Protein AF-A0A8K0VS05-F1 (afdb_monomer_lite)

Foldseek 3Di:
DDPPQKDKDKDFAPDDPPDPDTDIWMKIAGPCCVVVVNPDRIDTPVVCCVPPNDDCPDDDPPCPVVVVLVVQCVDDDPRNVVSVLVVQLVVLLVVLQVVLCVVVVDDPVVLVVDDPVSNVVSVVSSVVSSVVSNVVSVVVD

Radius of gyration: 27.97 Å; chains: 1; bounding box: 37×54×74 Å

pLDDT: mean 86.31, std 10.1, range [50.81, 97.19]

Secondary structure (DSSP, 8-state):
---TTEEEEEEEEPPPTT-SS-EEEEEEEETTGGGGT---SEEEHHHHHHHTS--------TTHHHHHHHHHHHSSSHHHHHHHHHHHHHHHHHHHHHHHHHHHT--HHHHTTS-HHHHHHHHHHHHHHHHHHHHHHHHH-

Sequence (141 aa):
HFPHNVFRITYQCPVPAVSNEPVTKSWIIDATGAQFNIHTTCLEEAEYMSRYVDKVTSVNPAGIAKAMYDELCACPGLAGLHHLQRRSSAHSIQIGIFRWKSTCSLTLSSLLRLPEKEYCAATKKLLDLVEKEVKVFTLIW

Structure (mmCIF, N/CA/C/O backbone):
data_AF-A0A8K0VS05-F1
#
_entry.id   AF-A0A8K0VS05-F1
#
loop_
_atom_site.group_PDB
_atom_site.id
_atom_site.type_symbol
_atom_site.label_atom_id
_atom_site.label_alt_id
_atom_site.label_comp_id
_atom_site.label_asym_id
_atom_site.label_entity_id
_atom_site.label_seq_id
_atom_site.pdbx_PDB_ins_code
_atom_site.Cartn_x
_atom_site.Cartn_y
_atom_site.Cartn_z
_atom_site.occupancy
_atom_site.B_iso_or_equiv
_atom_site.auth_seq_id
_atom_site.auth_comp_id
_atom_site.auth_asym_id
_atom_site.auth_atom_id
_atom_site.pdbx_PDB_model_num
ATOM 1 N N . HIS A 1 1 ? -2.295 13.151 -22.132 1.00 50.81 1 HIS A N 1
ATOM 2 C CA . HIS A 1 1 ? -3.643 13.655 -21.805 1.00 50.81 1 HIS A CA 1
ATOM 3 C C . HIS A 1 1 ? -3.424 15.001 -21.138 1.00 50.81 1 HIS A C 1
ATOM 5 O O . HIS A 1 1 ? -2.735 15.028 -20.128 1.00 50.81 1 HIS A O 1
ATOM 11 N N . PHE A 1 2 ? -3.843 16.103 -21.759 1.00 57.97 2 PHE A N 1
ATOM 12 C CA . PHE A 1 2 ? -3.654 17.429 -21.169 1.00 57.97 2 PHE A CA 1
ATOM 13 C C . PHE A 1 2 ? -4.730 17.664 -20.097 1.00 57.97 2 PHE A C 1
ATOM 15 O O . PHE A 1 2 ? -5.868 17.234 -20.308 1.00 57.97 2 PHE A O 1
ATOM 22 N N . PRO A 1 3 ? -4.403 18.285 -18.949 1.00 63.03 3 PRO A N 1
ATOM 23 C CA . PRO A 1 3 ? -5.412 18.661 -17.965 1.00 63.03 3 PRO A CA 1
ATOM 24 C C . PRO A 1 3 ? -6.401 19.666 -18.579 1.00 63.03 3 PRO A C 1
ATOM 26 O O . PRO A 1 3 ? -6.077 20.351 -19.547 1.00 63.03 3 PRO A O 1
ATOM 29 N N . HIS A 1 4 ? -7.605 19.765 -18.006 1.00 62.81 4 HIS A N 1
ATOM 30 C CA . HIS A 1 4 ? -8.750 20.519 -18.550 1.00 62.81 4 HIS A CA 1
ATOM 31 C C . HIS A 1 4 ? -8.507 22.021 -18.840 1.00 62.81 4 HIS A C 1
ATOM 33 O O . HIS A 1 4 ? -9.373 22.657 -19.429 1.00 62.81 4 HIS A O 1
ATOM 39 N N . ASN A 1 5 ? -7.342 22.572 -18.479 1.00 76.88 5 ASN A N 1
ATOM 40 C CA . ASN A 1 5 ? -6.999 23.994 -18.574 1.00 76.88 5 ASN A CA 1
ATOM 41 C C . ASN A 1 5 ? -5.754 24.283 -19.439 1.00 76.88 5 ASN A C 1
ATOM 43 O O . ASN A 1 5 ? -5.184 25.373 -19.352 1.00 76.88 5 ASN A O 1
ATOM 47 N N . VAL A 1 6 ? -5.320 23.313 -20.249 1.00 80.06 6 VAL A N 1
ATOM 48 C CA . VAL A 1 6 ? -4.200 23.469 -21.186 1.00 80.06 6 VAL A CA 1
ATOM 49 C C . VAL A 1 6 ? -4.732 23.485 -22.614 1.00 80.06 6 VAL A C 1
ATOM 51 O O . VAL A 1 6 ? -5.364 22.531 -23.072 1.00 80.06 6 VAL A O 1
ATOM 54 N N . PHE A 1 7 ? -4.458 24.575 -23.323 1.00 85.25 7 PHE A N 1
ATOM 55 C CA . PHE A 1 7 ? -4.913 24.807 -24.687 1.00 85.25 7 PHE A CA 1
ATOM 56 C C . PHE A 1 7 ? -3.748 24.667 -25.659 1.00 85.25 7 PHE A C 1
ATOM 58 O O . PHE A 1 7 ? -2.676 25.235 -25.449 1.00 85.25 7 PHE A O 1
ATOM 65 N N . ARG A 1 8 ? -3.974 23.935 -26.752 1.00 86.81 8 ARG A N 1
ATOM 66 C CA . ARG A 1 8 ? -3.019 23.797 -27.853 1.00 86.81 8 ARG A CA 1
ATOM 67 C C . ARG A 1 8 ? -3.492 24.623 -29.037 1.00 86.81 8 ARG A C 1
ATOM 69 O O . ARG A 1 8 ? -4.608 24.431 -29.515 1.00 86.81 8 ARG A O 1
ATOM 76 N N . ILE A 1 9 ? -2.630 25.506 -29.521 1.00 85.81 9 ILE A N 1
ATOM 77 C CA . ILE A 1 9 ? -2.850 26.276 -30.743 1.00 85.81 9 ILE A CA 1
ATOM 78 C C . ILE A 1 9 ? -1.872 25.757 -31.785 1.00 85.81 9 ILE A C 1
ATOM 80 O O . ILE A 1 9 ? -0.667 25.766 -31.552 1.00 85.81 9 ILE A O 1
ATOM 84 N N . THR A 1 10 ? -2.376 25.324 -32.936 1.00 84.19 10 THR A N 1
ATOM 85 C CA . THR A 1 10 ? -1.548 24.850 -34.048 1.00 84.19 10 THR A C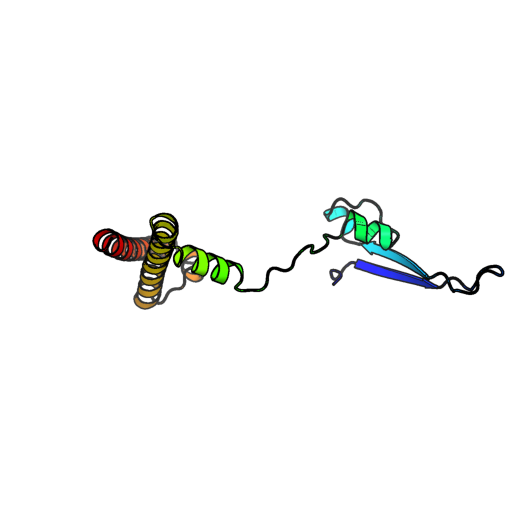A 1
ATOM 86 C C . THR A 1 10 ? -1.769 25.748 -35.255 1.00 84.19 10 THR A C 1
ATOM 88 O O . THR A 1 10 ? -2.906 25.994 -35.653 1.00 84.19 10 THR A O 1
ATOM 91 N N . TYR A 1 11 ? -0.677 26.229 -35.841 1.00 80.81 11 TYR A N 1
ATOM 92 C CA . TYR A 1 11 ? -0.676 27.012 -37.068 1.00 80.81 11 TYR A CA 1
ATOM 93 C C . TYR A 1 11 ? 0.127 26.277 -38.136 1.00 80.81 11 TYR A C 1
ATOM 95 O O . TYR A 1 11 ? 1.289 25.916 -37.928 1.00 80.81 11 TYR A O 1
ATOM 103 N N . GLN A 1 12 ? -0.490 26.073 -39.294 1.00 78.38 12 GLN A N 1
ATOM 104 C CA . GLN A 1 12 ? 0.202 25.601 -40.484 1.00 78.38 12 GLN A CA 1
ATOM 105 C C . GLN A 1 12 ? 0.654 26.816 -41.281 1.00 78.38 12 GLN A C 1
ATOM 107 O O . GLN A 1 12 ? -0.167 27.568 -41.805 1.00 78.38 12 GLN A O 1
ATOM 112 N N . CYS A 1 13 ? 1.966 27.024 -41.348 1.00 70.44 13 CYS A N 1
ATOM 113 C CA . CYS A 1 13 ? 2.511 28.073 -42.187 1.00 70.44 13 CYS A CA 1
ATOM 114 C C . CYS A 1 13 ? 2.417 27.628 -43.654 1.00 70.44 13 CYS A C 1
ATOM 116 O O . CYS A 1 13 ? 2.866 26.518 -43.969 1.00 70.44 13 CYS A O 1
ATOM 118 N N . PRO A 1 14 ? 1.854 28.451 -44.557 1.00 63.88 14 PRO A N 1
ATOM 119 C CA . PRO A 1 14 ? 1.889 28.154 -45.978 1.00 63.88 14 PRO A CA 1
ATOM 120 C C . PRO A 1 14 ? 3.340 28.039 -46.454 1.00 63.88 14 PRO A C 1
ATOM 122 O O . PRO A 1 14 ? 4.242 28.717 -45.962 1.00 63.88 14 PRO A O 1
ATOM 125 N N . VAL A 1 15 ? 3.535 27.123 -47.396 1.00 62.44 15 VAL A N 1
ATOM 126 C CA . VAL A 1 15 ? 4.828 26.671 -47.904 1.00 62.44 15 VAL A CA 1
ATOM 127 C C . VAL A 1 15 ? 5.681 27.874 -48.351 1.00 62.44 15 VAL A C 1
ATOM 129 O O . VAL A 1 15 ? 5.273 28.588 -49.271 1.00 62.44 15 VAL A O 1
ATOM 132 N N . PRO A 1 16 ? 6.843 28.150 -47.727 1.00 59.44 16 PRO A N 1
ATOM 133 C CA . PRO A 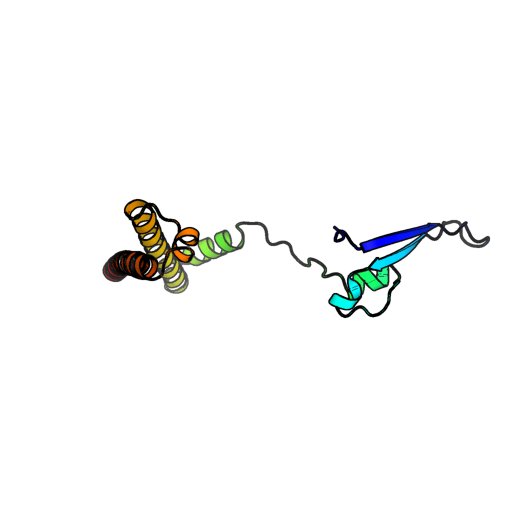1 16 ? 7.745 29.176 -48.230 1.00 59.44 16 PRO A CA 1
ATOM 134 C C . PRO A 1 16 ? 8.322 28.710 -49.571 1.00 59.44 16 PRO A C 1
ATOM 136 O O . PRO A 1 16 ? 8.586 27.524 -49.747 1.00 59.44 16 PRO A O 1
ATOM 139 N N . ALA A 1 17 ? 8.567 29.635 -50.504 1.00 61.44 17 ALA A N 1
ATOM 140 C CA . ALA A 1 17 ? 8.966 29.362 -51.896 1.00 61.44 17 ALA A CA 1
ATOM 141 C C . ALA A 1 17 ? 10.261 28.525 -52.090 1.00 61.44 17 ALA A C 1
ATOM 143 O O . ALA A 1 17 ? 10.687 28.313 -53.220 1.00 61.44 17 ALA A O 1
ATOM 144 N N . VAL A 1 18 ? 10.898 28.069 -51.007 1.00 65.44 18 VAL A N 1
ATOM 145 C CA . VAL A 1 18 ? 12.205 27.397 -50.973 1.00 65.44 18 VAL A CA 1
ATOM 146 C C . VAL A 1 18 ? 12.144 25.995 -50.326 1.00 65.44 18 VAL A C 1
ATOM 148 O O . VAL A 1 18 ? 13.116 25.253 -50.412 1.00 65.44 18 VAL A O 1
ATOM 151 N N . SER A 1 19 ? 11.025 25.567 -49.721 1.00 57.12 19 SER A N 1
ATOM 152 C CA . SER A 1 19 ? 10.890 24.206 -49.157 1.00 57.12 19 SER A CA 1
ATOM 153 C C . SER A 1 19 ? 9.541 23.594 -49.508 1.00 57.12 19 SER A C 1
ATOM 155 O O . SER A 1 19 ? 8.545 24.266 -49.317 1.00 57.12 19 SER A O 1
ATOM 157 N N . ASN A 1 20 ? 9.474 22.330 -49.933 1.00 59.53 20 ASN A N 1
ATOM 158 C CA . ASN A 1 20 ? 8.225 21.692 -50.386 1.00 59.53 20 ASN A CA 1
ATOM 159 C C . ASN A 1 20 ? 7.297 21.188 -49.264 1.00 59.53 20 ASN A C 1
ATOM 161 O O . ASN A 1 20 ? 6.261 20.596 -49.560 1.00 59.53 20 ASN A O 1
ATOM 165 N N . GLU A 1 21 ? 7.638 21.406 -47.992 1.00 69.19 21 GLU A N 1
ATOM 166 C CA . GLU A 1 21 ? 6.859 20.892 -46.863 1.00 69.19 21 GLU A CA 1
ATOM 167 C C . GLU A 1 21 ? 6.272 22.030 -46.012 1.00 69.19 21 GLU A C 1
ATOM 169 O O . GLU A 1 21 ? 6.981 22.984 -45.675 1.00 69.19 21 GLU A O 1
ATOM 174 N N . PRO A 1 22 ? 4.975 21.965 -45.654 1.00 67.12 22 PRO A N 1
ATOM 175 C CA . PRO A 1 22 ? 4.356 22.944 -44.772 1.00 67.12 22 PRO A CA 1
ATOM 176 C C . PRO A 1 22 ? 4.932 22.826 -43.356 1.00 67.12 22 PRO A C 1
ATOM 178 O O . PRO A 1 22 ? 4.871 21.772 -42.720 1.00 67.12 22 PRO A O 1
ATOM 181 N N . VAL A 1 23 ? 5.451 23.934 -42.824 1.00 75.19 23 VAL A N 1
ATOM 182 C CA . VAL A 1 23 ? 5.950 23.981 -41.446 1.00 75.19 23 VAL A CA 1
ATOM 183 C C . VAL A 1 23 ? 4.765 24.145 -40.501 1.00 75.19 23 VAL A C 1
ATOM 185 O O . VAL A 1 23 ? 4.086 25.175 -40.501 1.00 75.19 23 VAL A O 1
ATOM 188 N N . THR A 1 24 ? 4.527 23.132 -39.672 1.00 80.38 24 THR A N 1
ATOM 189 C CA . THR A 1 24 ? 3.523 23.197 -38.606 1.00 80.38 24 THR A CA 1
ATOM 190 C C . THR A 1 24 ? 4.191 23.664 -37.320 1.00 80.38 24 THR A C 1
ATOM 192 O O . THR A 1 24 ? 5.116 23.015 -36.832 1.00 80.38 24 THR A O 1
ATOM 195 N N . LYS A 1 25 ? 3.723 24.783 -36.764 1.00 85.62 25 LYS A N 1
ATOM 196 C CA . LYS A 1 25 ? 4.130 25.258 -35.437 1.00 85.62 25 LYS A CA 1
ATOM 197 C C . LYS A 1 25 ? 2.971 25.123 -34.463 1.00 85.62 25 LYS A C 1
ATOM 199 O O . LYS A 1 25 ? 1.823 25.386 -34.819 1.00 85.62 25 LYS A O 1
ATOM 204 N N . SER A 1 26 ? 3.285 24.733 -33.235 1.00 88.69 26 SER A N 1
ATOM 205 C CA . SER A 1 26 ? 2.304 24.581 -32.167 1.00 88.69 26 SER A 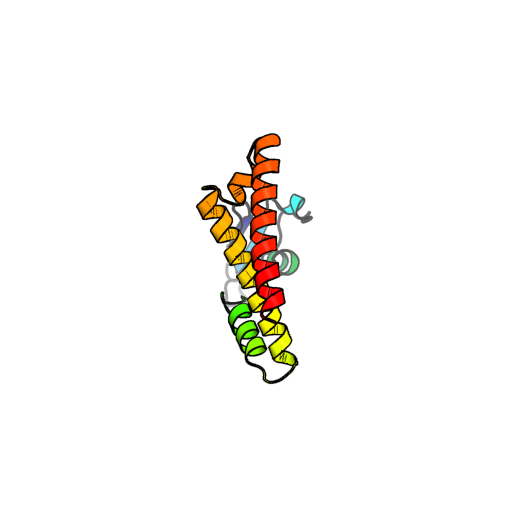CA 1
ATOM 206 C C . SER A 1 26 ? 2.767 25.297 -30.911 1.00 88.69 26 SER A C 1
ATOM 208 O O . SER A 1 26 ? 3.942 25.225 -30.548 1.00 88.69 26 SER A O 1
ATOM 210 N N . TRP A 1 27 ? 1.821 25.930 -30.230 1.00 91.38 27 TRP A N 1
ATOM 211 C CA . TRP A 1 27 ? 2.015 26.588 -28.948 1.00 91.38 27 TRP A CA 1
ATOM 212 C C . TRP A 1 27 ? 1.053 26.029 -27.911 1.00 91.38 27 TRP A C 1
ATOM 214 O O . TRP A 1 27 ? -0.047 25.571 -28.236 1.00 91.38 27 TRP A O 1
ATOM 224 N N . ILE A 1 28 ? 1.481 26.087 -26.659 1.00 90.88 28 ILE A N 1
ATOM 225 C CA . ILE A 1 28 ? 0.716 25.684 -25.492 1.00 90.88 28 ILE A CA 1
ATOM 226 C C . ILE A 1 28 ? 0.454 26.915 -24.633 1.00 90.88 28 ILE A C 1
ATOM 228 O O . ILE A 1 28 ? 1.377 27.665 -24.310 1.00 90.88 28 ILE A O 1
ATOM 232 N N . ILE A 1 29 ? -0.811 27.091 -24.260 1.00 91.06 29 ILE A N 1
ATOM 233 C CA . ILE A 1 29 ? -1.256 28.063 -23.266 1.00 91.06 29 ILE A CA 1
ATOM 234 C C . ILE A 1 29 ? -1.785 27.278 -22.073 1.00 91.06 29 ILE A C 1
ATOM 236 O O . ILE A 1 29 ? -2.784 26.566 -22.181 1.00 91.06 29 ILE A O 1
ATOM 240 N N . ASP A 1 30 ? -1.113 27.410 -20.936 1.00 87.06 30 ASP A N 1
ATOM 241 C CA . ASP A 1 30 ? -1.479 26.740 -19.692 1.00 87.06 30 ASP A CA 1
ATOM 242 C C . ASP A 1 30 ? -1.994 27.770 -18.684 1.00 87.06 30 ASP A C 1
ATOM 244 O O . ASP A 1 30 ? -1.222 28.519 -18.081 1.00 87.06 30 ASP A O 1
ATOM 248 N N . ALA A 1 31 ? -3.314 27.803 -18.485 1.00 84.88 31 ALA A N 1
ATOM 249 C CA . ALA A 1 31 ? -3.942 28.736 -17.548 1.00 84.88 31 ALA A CA 1
ATOM 250 C C . ALA A 1 31 ? -3.610 28.421 -16.076 1.00 84.88 31 ALA A C 1
ATOM 252 O O . ALA A 1 31 ? -3.806 29.264 -15.201 1.00 84.88 31 ALA A O 1
ATOM 253 N N . THR A 1 32 ? -3.096 27.221 -15.797 1.00 85.25 32 THR A N 1
ATOM 254 C CA . THR A 1 32 ? -2.644 26.799 -14.466 1.00 85.25 32 THR A CA 1
ATOM 255 C C . THR A 1 32 ? -1.139 26.954 -14.267 1.00 85.25 32 THR A C 1
ATOM 257 O O . THR A 1 32 ? -0.660 26.749 -13.155 1.00 85.25 32 THR A O 1
ATOM 260 N N . GLY A 1 33 ? -0.392 27.386 -15.290 1.00 83.06 33 GLY A N 1
ATOM 261 C CA . GLY A 1 33 ? 1.071 27.408 -15.284 1.00 83.06 33 GLY A CA 1
ATOM 262 C C . GLY A 1 33 ? 1.690 28.120 -14.077 1.00 83.06 33 GLY A C 1
ATOM 263 O O . GLY A 1 33 ? 2.621 27.599 -13.468 1.00 83.06 33 GLY A O 1
ATOM 264 N N . ALA A 1 34 ? 1.119 29.248 -13.641 1.00 84.94 34 ALA A N 1
ATOM 265 C CA . ALA A 1 34 ? 1.612 29.986 -12.474 1.00 84.94 34 ALA A CA 1
ATOM 266 C C . ALA A 1 34 ? 1.560 29.170 -11.166 1.00 84.94 34 ALA A C 1
ATOM 268 O O . ALA A 1 34 ? 2.403 29.362 -10.293 1.00 84.94 34 ALA A O 1
ATOM 269 N N . GLN A 1 35 ? 0.613 28.233 -11.039 1.00 85.69 35 GLN A N 1
ATOM 270 C CA . GLN A 1 35 ? 0.507 27.325 -9.887 1.00 85.69 35 GLN A CA 1
ATOM 271 C C . GLN A 1 35 ? 1.626 26.272 -9.882 1.00 85.69 35 GLN A C 1
ATOM 273 O O . GLN A 1 35 ? 1.962 25.737 -8.829 1.00 85.69 35 GLN A O 1
ATOM 278 N N . PHE A 1 36 ? 2.227 26.013 -11.046 1.00 81.50 36 PHE A N 1
ATOM 279 C CA . PHE A 1 36 ? 3.314 25.059 -11.265 1.00 81.50 36 PHE A CA 1
ATOM 280 C C . PHE A 1 36 ? 4.644 25.750 -11.612 1.00 81.50 36 PHE A C 1
ATOM 282 O O . PHE A 1 36 ? 5.525 25.139 -12.210 1.00 81.50 36 PHE A O 1
ATOM 289 N N . ASN A 1 37 ? 4.805 27.024 -11.229 1.00 84.50 37 ASN A N 1
ATOM 290 C CA . ASN A 1 37 ? 6.025 27.812 -11.447 1.00 84.50 37 ASN A CA 1
ATOM 291 C C . ASN A 1 37 ? 6.394 28.036 -12.935 1.00 84.50 37 ASN A C 1
ATOM 293 O O . ASN A 1 37 ? 7.559 28.236 -13.283 1.00 84.50 37 ASN A O 1
ATOM 297 N N . ILE A 1 38 ? 5.397 28.015 -13.825 1.00 87.69 38 ILE A N 1
ATOM 298 C CA . ILE A 1 38 ? 5.512 28.368 -15.245 1.00 87.69 38 ILE A CA 1
ATOM 299 C C . ILE A 1 38 ? 5.038 29.816 -15.404 1.00 87.69 38 ILE A C 1
ATOM 301 O O . ILE A 1 38 ? 3.841 30.097 -15.418 1.00 87.69 38 ILE A O 1
ATOM 305 N N . HIS A 1 39 ? 5.977 30.759 -15.496 1.00 85.44 39 HIS A N 1
ATOM 306 C CA . HIS A 1 39 ? 5.665 32.196 -15.570 1.00 85.44 39 HIS A CA 1
ATOM 307 C C . HIS A 1 39 ? 5.447 32.721 -16.995 1.00 85.44 39 HIS A C 1
ATOM 309 O O . HIS A 1 39 ? 5.181 33.907 -17.187 1.00 85.44 39 HIS A O 1
ATOM 315 N N . THR A 1 40 ? 5.557 31.853 -17.999 1.00 84.75 40 THR A N 1
ATOM 316 C CA . THR A 1 40 ? 5.358 32.202 -19.406 1.00 84.75 40 THR A CA 1
ATOM 317 C C . THR A 1 40 ? 3.999 31.693 -19.871 1.00 84.75 40 THR A C 1
ATOM 319 O O . THR A 1 40 ? 3.740 30.494 -19.846 1.00 84.75 40 THR A O 1
ATOM 322 N N . THR A 1 41 ? 3.131 32.605 -20.310 1.00 80.75 41 THR A N 1
ATOM 323 C CA . THR A 1 41 ? 1.734 32.301 -20.668 1.00 80.75 41 THR A CA 1
ATOM 324 C C . THR A 1 41 ? 1.593 31.477 -21.950 1.00 80.75 41 THR A C 1
ATOM 326 O O . THR A 1 41 ? 0.612 30.759 -22.112 1.00 80.75 41 THR A O 1
ATOM 329 N N . CYS A 1 42 ? 2.546 31.594 -22.876 1.00 88.62 42 CYS A N 1
ATOM 330 C CA . CYS A 1 42 ? 2.526 30.920 -24.170 1.00 88.62 42 CYS A CA 1
ATOM 331 C C . CYS A 1 42 ? 3.928 30.406 -24.494 1.00 88.62 42 CYS A C 1
ATOM 333 O O . CYS A 1 42 ? 4.879 31.188 -24.525 1.00 88.62 42 CYS A O 1
ATOM 335 N N . LEU A 1 43 ? 4.052 29.102 -24.721 1.00 90.19 43 LEU A N 1
ATOM 336 C CA . LEU A 1 43 ? 5.316 28.435 -25.030 1.00 90.19 43 LEU A CA 1
ATOM 337 C C . LEU A 1 43 ? 5.169 27.601 -26.294 1.00 90.19 43 LEU A C 1
ATOM 339 O O . LEU A 1 43 ? 4.084 27.096 -26.580 1.00 90.19 43 LEU A O 1
ATOM 343 N N . GLU A 1 44 ? 6.254 27.419 -27.044 1.00 91.69 44 GLU A N 1
ATOM 344 C CA . GLU A 1 44 ? 6.253 26.426 -28.119 1.00 91.69 44 GLU A CA 1
ATOM 345 C C . GLU A 1 44 ? 6.026 25.027 -27.526 1.00 91.69 44 GLU A C 1
ATOM 347 O O . GLU A 1 44 ? 6.545 24.694 -26.459 1.00 91.69 44 GLU A O 1
ATOM 352 N N . GLU A 1 45 ? 5.250 24.187 -28.213 1.00 89.38 45 GLU A N 1
ATOM 353 C CA . GLU A 1 45 ? 4.862 22.866 -27.702 1.00 89.38 45 GLU A CA 1
ATOM 354 C C . GLU A 1 45 ? 6.082 22.004 -27.354 1.00 89.38 45 GLU A C 1
ATOM 356 O O . GLU A 1 45 ? 6.096 21.346 -26.317 1.00 89.38 45 GLU A O 1
ATOM 361 N N . ALA A 1 46 ? 7.136 22.049 -28.170 1.00 88.00 46 ALA A N 1
ATOM 362 C CA . ALA A 1 46 ? 8.366 21.307 -27.907 1.00 88.00 46 ALA A CA 1
ATOM 363 C C . ALA A 1 46 ? 9.069 21.768 -26.615 1.00 88.00 46 ALA A C 1
ATOM 365 O O . ALA A 1 46 ? 9.567 20.944 -25.842 1.00 88.00 46 ALA A O 1
ATOM 366 N N . GLU A 1 47 ? 9.088 23.076 -26.354 1.00 89.56 47 GLU A N 1
ATOM 367 C CA . GLU A 1 47 ? 9.655 23.643 -25.130 1.00 89.56 47 GLU A CA 1
ATOM 368 C C . GLU A 1 47 ? 8.799 23.283 -23.912 1.00 89.56 47 GLU A C 1
ATOM 370 O O . GLU A 1 47 ? 9.324 22.803 -22.906 1.00 89.56 47 GLU A O 1
ATOM 375 N N . TYR A 1 48 ? 7.476 23.419 -24.027 1.00 89.38 48 TYR A N 1
ATOM 376 C CA . TYR A 1 48 ? 6.552 23.095 -22.945 1.00 89.38 48 TYR A CA 1
ATOM 377 C C . TYR A 1 48 ? 6.639 21.611 -22.552 1.00 89.38 48 TYR A C 1
ATOM 379 O O . TYR A 1 48 ? 6.833 21.276 -21.382 1.00 89.38 48 TYR A O 1
ATOM 387 N N . MET A 1 49 ? 6.588 20.714 -23.541 1.00 87.75 49 MET A N 1
ATOM 388 C CA . MET A 1 49 ? 6.623 19.262 -23.331 1.00 87.75 49 MET A CA 1
ATOM 389 C C . MET A 1 49 ? 7.977 18.750 -22.822 1.00 87.75 49 MET A C 1
ATOM 391 O O . MET A 1 49 ? 8.039 17.669 -22.241 1.00 87.75 49 MET A O 1
ATOM 395 N N . SER A 1 50 ? 9.074 19.470 -23.071 1.00 88.12 50 SER A N 1
ATOM 396 C CA . SER A 1 50 ? 10.404 19.060 -22.601 1.00 88.12 50 SER A CA 1
ATOM 397 C C . SER A 1 50 ? 10.716 19.543 -21.188 1.00 88.12 50 SER A C 1
ATOM 399 O O . SER A 1 50 ? 11.435 18.847 -20.475 1.00 88.12 50 SER A O 1
ATOM 401 N N . ARG A 1 51 ? 10.192 20.709 -20.789 1.00 87.38 51 ARG A N 1
ATOM 402 C CA . ARG A 1 51 ? 10.505 21.335 -19.496 1.00 87.38 51 ARG A CA 1
ATOM 403 C C . ARG A 1 51 ? 9.479 21.076 -18.403 1.00 87.38 51 ARG A C 1
ATOM 405 O O . ARG A 1 51 ? 9.867 21.008 -17.243 1.00 87.38 51 ARG A O 1
ATOM 412 N N . TYR A 1 52 ? 8.201 20.973 -18.760 1.00 86.06 52 TYR A N 1
ATOM 413 C CA . TYR A 1 52 ? 7.108 21.029 -17.782 1.00 86.06 52 TYR A CA 1
ATOM 414 C C . TYR A 1 52 ? 6.216 19.791 -17.771 1.00 86.06 52 TYR A C 1
ATOM 416 O O . TYR A 1 52 ? 5.361 19.661 -16.901 1.00 86.06 52 TYR A O 1
ATOM 424 N N . VAL A 1 53 ? 6.408 18.874 -18.719 1.00 85.00 53 VAL A N 1
ATOM 425 C CA . VAL A 1 53 ? 5.655 17.623 -18.768 1.00 85.00 53 VAL A CA 1
ATOM 426 C C . VAL A 1 53 ? 6.565 16.479 -18.364 1.00 85.00 53 VAL A C 1
ATOM 428 O O . VAL A 1 53 ? 7.512 16.138 -19.077 1.00 85.00 53 VAL A O 1
ATOM 431 N N . ASP A 1 54 ? 6.237 15.852 -17.236 1.00 81.69 54 ASP A N 1
ATOM 432 C CA . ASP A 1 54 ? 6.886 14.617 -16.822 1.00 81.69 54 ASP A CA 1
ATOM 433 C C . ASP A 1 54 ? 6.647 13.538 -17.875 1.00 81.69 54 ASP A C 1
ATOM 435 O O . ASP A 1 54 ? 5.519 13.128 -18.174 1.00 81.69 54 ASP A O 1
ATOM 439 N N . LYS A 1 55 ? 7.744 13.059 -18.454 1.00 79.88 55 LYS A N 1
ATOM 440 C CA . LYS A 1 55 ? 7.704 11.903 -19.337 1.00 79.88 55 LYS A CA 1
ATOM 441 C C . LYS A 1 55 ? 7.590 10.668 -18.465 1.00 79.88 55 LYS A C 1
ATOM 443 O O . LYS A 1 55 ? 8.468 10.395 -17.651 1.00 79.88 55 LYS A O 1
ATOM 448 N N . VAL A 1 56 ? 6.534 9.892 -18.674 1.00 77.19 56 VAL A N 1
ATOM 449 C CA . VAL A 1 56 ? 6.443 8.545 -18.111 1.00 77.19 56 VAL A CA 1
ATOM 450 C C . VAL A 1 56 ? 7.548 7.709 -18.759 1.00 77.19 56 VAL A C 1
ATOM 452 O O . VAL A 1 56 ? 7.415 7.265 -19.897 1.00 77.19 56 VAL A O 1
ATOM 455 N N . THR A 1 57 ? 8.675 7.565 -18.064 1.00 80.44 57 THR A N 1
ATOM 456 C CA . THR A 1 57 ? 9.858 6.833 -18.546 1.00 80.44 57 THR A CA 1
ATOM 457 C C . THR A 1 57 ? 9.653 5.326 -18.490 1.00 80.44 57 THR A C 1
ATOM 459 O O . THR A 1 57 ? 10.202 4.594 -19.311 1.00 80.44 57 THR A O 1
ATOM 462 N N . SER A 1 58 ? 8.828 4.860 -17.557 1.00 78.75 58 SER A N 1
ATOM 463 C CA . SER A 1 58 ? 8.398 3.476 -17.473 1.00 78.75 58 SER A CA 1
ATOM 464 C C . SER A 1 58 ? 6.982 3.390 -16.917 1.00 78.75 58 SER A C 1
ATOM 466 O O . SER A 1 58 ? 6.595 4.093 -15.984 1.00 78.75 58 SER A O 1
ATOM 468 N N . VAL A 1 59 ? 6.191 2.503 -17.511 1.00 79.19 59 VAL A N 1
ATOM 469 C CA . VAL A 1 59 ? 4.965 2.007 -16.895 1.00 79.19 59 VAL A CA 1
ATOM 470 C C . VAL A 1 59 ? 5.351 0.684 -16.262 1.00 79.19 59 VAL A C 1
ATOM 472 O O . VAL A 1 59 ? 5.865 -0.184 -16.959 1.00 79.19 59 VAL A O 1
ATOM 475 N N . ASN A 1 60 ? 5.130 0.528 -14.960 1.00 78.62 60 ASN A N 1
ATOM 476 C CA . ASN A 1 60 ? 5.256 -0.767 -14.300 1.00 78.62 60 ASN A CA 1
ATOM 477 C C . ASN A 1 60 ? 3.904 -1.479 -14.390 1.00 78.62 60 ASN A C 1
ATOM 479 O O . ASN A 1 60 ? 2.963 -1.045 -13.717 1.00 78.62 60 ASN A O 1
ATOM 483 N N . PRO A 1 61 ? 3.765 -2.543 -15.207 1.00 83.56 61 PRO A N 1
ATOM 484 C CA . PRO A 1 61 ? 2.549 -3.331 -15.230 1.00 83.56 61 PRO A CA 1
ATOM 485 C C . PRO A 1 61 ? 2.109 -3.757 -13.834 1.00 83.56 61 PRO A C 1
ATOM 487 O O . PRO A 1 61 ? 2.917 -4.146 -12.980 1.00 83.56 61 PRO A O 1
ATOM 490 N N . ALA A 1 62 ? 0.797 -3.698 -13.616 1.00 83.88 62 ALA A N 1
ATOM 491 C CA . ALA A 1 62 ? 0.195 -4.172 -12.387 1.00 83.88 62 ALA A CA 1
ATOM 492 C C . ALA A 1 62 ? 0.611 -5.631 -12.143 1.00 83.88 62 ALA A C 1
ATOM 494 O O . ALA A 1 62 ? 0.456 -6.489 -13.007 1.00 83.88 62 ALA A O 1
ATOM 495 N N . GLY A 1 63 ? 1.157 -5.903 -10.958 1.00 86.94 63 GLY A N 1
ATOM 496 C CA . GLY A 1 63 ? 1.575 -7.246 -10.561 1.00 86.94 63 GLY A CA 1
ATOM 497 C C . GLY A 1 63 ? 3.056 -7.575 -10.759 1.00 86.94 63 GLY A C 1
ATOM 498 O O . GLY A 1 63 ? 3.492 -8.547 -10.151 1.00 86.94 63 GLY A O 1
ATOM 499 N N . ILE A 1 64 ? 3.861 -6.771 -11.472 1.00 90.19 64 ILE A N 1
ATOM 500 C CA . ILE A 1 64 ? 5.311 -7.053 -11.609 1.00 90.19 64 ILE A CA 1
ATOM 501 C C . ILE A 1 64 ? 6.000 -7.114 -10.250 1.00 90.19 64 ILE A C 1
ATOM 503 O O . ILE A 1 64 ? 6.707 -8.071 -9.960 1.00 90.19 64 ILE A O 1
ATOM 507 N N . ALA A 1 65 ? 5.746 -6.135 -9.380 1.00 86.31 65 ALA A N 1
ATOM 508 C CA . ALA A 1 65 ? 6.335 -6.126 -8.044 1.00 86.31 65 ALA A CA 1
ATOM 509 C C . ALA A 1 65 ? 5.943 -7.372 -7.231 1.00 86.31 65 ALA A C 1
ATOM 511 O O . ALA A 1 65 ? 6.750 -7.884 -6.462 1.00 86.31 65 ALA A O 1
ATOM 512 N N . LYS A 1 66 ? 4.719 -7.886 -7.426 1.00 87.81 66 LYS A N 1
ATOM 513 C CA . LYS A 1 66 ? 4.265 -9.126 -6.792 1.00 87.81 66 LYS A CA 1
ATOM 514 C C . LYS A 1 66 ? 5.011 -10.334 -7.360 1.00 87.81 66 LYS A C 1
ATOM 516 O O . LYS A 1 66 ? 5.508 -11.128 -6.576 1.00 87.81 66 LYS A O 1
ATOM 521 N N . ALA A 1 67 ? 5.131 -10.434 -8.685 1.00 91.25 67 ALA A N 1
ATOM 522 C CA . ALA A 1 67 ? 5.858 -11.516 -9.344 1.00 91.25 67 ALA A CA 1
ATOM 523 C C . ALA A 1 67 ? 7.331 -11.559 -8.904 1.00 91.25 67 ALA A C 1
ATOM 525 O O . ALA A 1 67 ? 7.798 -12.595 -8.446 1.00 91.25 67 ALA A O 1
ATOM 526 N N . MET A 1 68 ? 8.019 -10.412 -8.914 1.00 90.75 68 MET A N 1
ATOM 527 C CA . MET A 1 68 ? 9.396 -10.302 -8.415 1.00 90.75 68 MET A CA 1
ATOM 528 C C . MET A 1 68 ? 9.505 -10.703 -6.939 1.00 90.75 68 MET A C 1
ATOM 530 O O . MET A 1 68 ? 10.457 -11.360 -6.529 1.00 90.75 68 MET A O 1
ATOM 534 N N . TYR A 1 69 ? 8.529 -10.318 -6.115 1.00 90.94 69 TYR A N 1
ATOM 535 C CA . TYR A 1 69 ? 8.525 -10.689 -4.704 1.00 90.94 69 TYR A CA 1
ATOM 536 C C . TYR A 1 69 ? 8.275 -12.191 -4.491 1.00 90.94 69 TYR A C 1
ATOM 538 O O . TYR A 1 69 ? 8.855 -12.787 -3.582 1.00 90.94 69 TYR A O 1
ATOM 546 N N . ASP A 1 70 ? 7.440 -12.814 -5.324 1.00 92.06 70 ASP A N 1
ATOM 547 C CA . ASP A 1 70 ? 7.200 -14.258 -5.295 1.00 92.06 70 ASP A CA 1
ATOM 548 C C . ASP A 1 70 ? 8.451 -15.043 -5.729 1.00 92.06 70 ASP A C 1
ATOM 550 O O . ASP A 1 70 ? 8.774 -16.049 -5.097 1.00 92.06 70 ASP A O 1
ATOM 554 N N . GLU A 1 71 ? 9.212 -14.545 -6.709 1.00 93.44 71 GLU A N 1
ATOM 555 C CA . GLU A 1 71 ? 10.526 -15.095 -7.080 1.00 93.44 71 GLU A CA 1
ATOM 556 C C . GLU A 1 71 ? 11.528 -15.012 -5.920 1.00 93.44 71 GLU A C 1
ATOM 558 O O . GLU A 1 71 ? 12.174 -16.006 -5.589 1.00 93.44 71 GLU A O 1
ATOM 563 N N . LEU A 1 72 ? 11.598 -13.864 -5.233 1.00 92.69 72 LEU A N 1
ATOM 564 C CA . LEU A 1 72 ? 12.447 -13.702 -4.045 1.00 92.69 72 LEU A CA 1
ATOM 565 C C . LEU A 1 72 ? 12.061 -14.670 -2.919 1.00 92.69 72 LEU A C 1
ATOM 567 O O . LEU A 1 72 ? 12.934 -15.208 -2.242 1.00 92.69 72 LEU A O 1
ATOM 571 N N . CYS A 1 73 ? 10.764 -14.925 -2.722 1.00 91.44 73 CYS A N 1
ATOM 572 C CA . CYS A 1 73 ? 10.292 -15.919 -1.753 1.00 91.44 73 CYS A CA 1
ATOM 573 C C . CYS A 1 73 ? 10.645 -17.360 -2.156 1.00 91.44 73 CYS A C 1
ATOM 575 O O . CYS A 1 73 ? 10.720 -18.221 -1.282 1.00 91.44 73 CYS A O 1
ATOM 577 N N . ALA A 1 74 ? 10.819 -17.632 -3.452 1.00 93.06 74 ALA A N 1
ATOM 578 C CA . ALA A 1 74 ? 11.169 -18.951 -3.974 1.00 93.06 74 ALA A CA 1
ATOM 579 C C . ALA A 1 74 ? 12.682 -19.238 -3.928 1.00 93.06 74 ALA A C 1
ATOM 581 O O . ALA A 1 74 ? 13.086 -20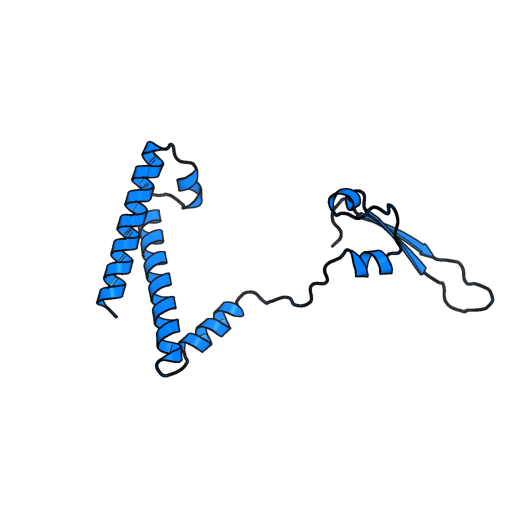.387 -4.118 1.00 93.06 74 ALA A O 1
ATOM 582 N N . CYS A 1 75 ? 13.525 -18.231 -3.666 1.00 94.62 75 CYS A N 1
ATOM 583 C CA . CYS A 1 75 ? 14.967 -18.427 -3.541 1.00 94.62 75 CYS A CA 1
ATOM 584 C C . CYS A 1 75 ? 15.305 -19.401 -2.392 1.00 94.62 75 CYS A C 1
ATOM 586 O O . CYS A 1 75 ? 14.840 -19.214 -1.266 1.00 94.62 75 CYS A O 1
ATOM 588 N N . PRO A 1 76 ? 16.148 -20.422 -2.621 1.00 92.19 76 PRO A N 1
ATOM 589 C CA . PRO A 1 76 ? 16.517 -21.362 -1.571 1.00 92.19 76 PRO A CA 1
ATOM 590 C C . PRO A 1 76 ? 17.414 -20.712 -0.506 1.00 92.19 76 PRO A C 1
ATOM 592 O O . PRO A 1 76 ? 18.160 -19.767 -0.766 1.00 92.19 76 PRO A O 1
ATOM 595 N N . GLY A 1 77 ? 17.376 -21.269 0.706 1.00 91.94 77 GLY A N 1
ATOM 596 C CA . GLY A 1 77 ? 18.221 -20.847 1.823 1.00 91.94 77 GLY A CA 1
ATOM 597 C C . GLY A 1 77 ? 17.723 -19.594 2.549 1.00 91.94 77 GLY A C 1
ATOM 598 O O . GLY A 1 77 ? 16.551 -19.225 2.484 1.00 91.94 77 GLY A O 1
ATOM 599 N N . LEU A 1 78 ? 18.632 -18.943 3.282 1.00 90.06 78 LEU A N 1
ATOM 600 C CA . LEU A 1 78 ? 18.299 -17.815 4.163 1.00 90.06 78 LEU A CA 1
ATOM 601 C C . LEU A 1 78 ? 17.744 -16.598 3.407 1.00 90.06 78 LEU A C 1
ATOM 603 O O . LEU A 1 78 ? 16.912 -15.874 3.952 1.00 90.06 78 LEU A O 1
ATOM 607 N N . ALA A 1 79 ? 18.172 -16.397 2.156 1.00 87.75 79 ALA A N 1
ATOM 608 C CA . ALA A 1 79 ? 17.736 -15.274 1.333 1.00 87.75 79 ALA A CA 1
ATOM 609 C C . ALA A 1 79 ? 16.216 -15.297 1.100 1.00 87.75 79 ALA A C 1
ATOM 611 O O . ALA A 1 79 ? 15.540 -14.320 1.420 1.00 87.75 79 ALA A O 1
ATOM 612 N N . GLY A 1 80 ? 15.655 -16.416 0.626 1.00 91.31 80 GLY A N 1
ATOM 613 C CA . GLY A 1 80 ? 14.206 -16.520 0.424 1.00 91.31 80 GLY A CA 1
ATOM 614 C C . GLY A 1 80 ? 13.418 -16.728 1.712 1.00 91.31 80 GLY A C 1
ATOM 615 O O . GLY A 1 80 ? 12.292 -16.236 1.815 1.00 91.31 80 GLY A O 1
ATOM 616 N N . LEU A 1 81 ? 14.015 -17.356 2.734 1.00 90.50 81 LEU A N 1
ATOM 617 C CA . LEU A 1 81 ? 13.367 -17.561 4.034 1.00 90.50 81 LEU A CA 1
ATOM 618 C C . LEU A 1 81 ? 12.911 -16.238 4.668 1.00 90.50 81 LEU A C 1
ATOM 620 O O . LEU A 1 81 ? 11.772 -16.135 5.122 1.00 90.50 81 LEU A O 1
ATOM 624 N N . HIS A 1 82 ? 13.755 -15.204 4.634 1.00 89.69 82 HIS A N 1
ATOM 625 C CA . HIS A 1 82 ? 13.401 -13.882 5.156 1.00 89.69 82 HIS A CA 1
ATOM 626 C C . HIS A 1 82 ? 12.197 -13.264 4.414 1.00 89.69 82 HIS A C 1
ATOM 628 O O . HIS A 1 82 ? 11.279 -12.717 5.034 1.00 89.69 82 HIS A O 1
ATOM 634 N N . HIS A 1 83 ? 12.149 -13.390 3.084 1.00 91.31 83 HIS A N 1
ATOM 635 C CA . HIS A 1 83 ? 11.027 -12.895 2.278 1.00 91.31 83 HIS A CA 1
ATOM 636 C C . HIS A 1 83 ? 9.735 -13.678 2.535 1.00 91.31 83 HIS A C 1
ATOM 638 O O . HIS A 1 83 ? 8.660 -13.077 2.661 1.00 91.31 83 HIS A O 1
ATOM 644 N N . LEU A 1 84 ? 9.843 -14.998 2.688 1.00 90.44 84 LEU A N 1
ATOM 645 C CA . LEU A 1 84 ? 8.733 -15.882 3.028 1.00 90.44 84 LEU A CA 1
ATOM 646 C C . LEU A 1 84 ? 8.160 -15.563 4.415 1.00 90.44 84 LEU A C 1
ATOM 648 O O . LEU A 1 84 ? 6.936 -15.482 4.574 1.00 90.44 84 LEU A O 1
ATOM 652 N N . GLN A 1 85 ? 9.028 -15.326 5.400 1.00 89.50 85 GLN A N 1
ATOM 653 C CA . GLN A 1 85 ? 8.638 -14.930 6.751 1.00 89.50 85 GLN A CA 1
ATOM 654 C C . GLN A 1 85 ? 7.920 -13.576 6.728 1.00 89.50 85 GLN A C 1
ATOM 656 O O . GLN A 1 85 ? 6.826 -13.443 7.279 1.00 89.50 85 GLN A O 1
ATOM 661 N N . ARG A 1 86 ? 8.466 -12.588 6.007 1.00 88.69 86 ARG A N 1
ATOM 662 C CA . ARG A 1 86 ? 7.825 -11.276 5.832 1.00 88.69 86 ARG A CA 1
ATOM 663 C C . ARG A 1 86 ? 6.459 -11.386 5.144 1.00 88.69 86 ARG A C 1
ATOM 665 O O . ARG A 1 86 ? 5.512 -10.726 5.571 1.00 88.69 86 ARG A O 1
ATOM 672 N N . ARG A 1 87 ? 6.329 -12.244 4.122 1.00 89.94 87 ARG A N 1
ATOM 673 C CA . ARG A 1 87 ? 5.051 -12.513 3.434 1.00 89.94 87 ARG A CA 1
ATOM 674 C C . ARG A 1 87 ? 4.016 -13.089 4.394 1.00 89.94 87 ARG A C 1
ATOM 676 O O . ARG A 1 87 ? 2.884 -12.618 4.445 1.00 89.94 87 ARG A O 1
ATOM 683 N N . SER A 1 88 ? 4.422 -14.091 5.163 1.00 89.31 88 SER A N 1
ATOM 684 C CA . SER A 1 88 ? 3.563 -14.792 6.118 1.00 89.31 88 SER A CA 1
ATOM 685 C C . SER A 1 88 ? 3.151 -13.894 7.294 1.00 89.31 88 SER A C 1
ATOM 687 O O . SER A 1 88 ? 1.996 -13.924 7.721 1.00 89.31 88 SER A O 1
ATOM 689 N N . SER A 1 89 ? 4.047 -13.019 7.756 1.00 88.81 89 SER A N 1
ATOM 690 C CA . SER A 1 89 ? 3.743 -11.985 8.752 1.00 88.81 89 SER A CA 1
ATOM 691 C C . SER A 1 89 ? 2.682 -11.006 8.234 1.00 88.81 89 SER A C 1
ATOM 693 O O . SER A 1 89 ? 1.654 -10.800 8.883 1.00 88.81 89 SER A O 1
ATOM 695 N N . ALA A 1 90 ? 2.865 -10.475 7.019 1.00 90.94 90 ALA A N 1
ATOM 696 C CA . ALA A 1 90 ? 1.884 -9.592 6.388 1.00 90.94 90 ALA A CA 1
ATOM 697 C C . ALA A 1 90 ? 0.522 -10.284 6.199 1.00 90.94 90 ALA A C 1
ATOM 699 O O . ALA A 1 90 ? -0.522 -9.678 6.445 1.00 90.94 90 ALA A O 1
ATOM 700 N N . HIS A 1 91 ? 0.527 -11.562 5.814 1.00 91.88 91 HIS A N 1
ATOM 701 C CA . HIS A 1 91 ? -0.690 -12.359 5.690 1.00 91.88 91 HIS A CA 1
ATOM 702 C C . HIS A 1 91 ? -1.419 -12.524 7.032 1.00 91.88 91 HIS A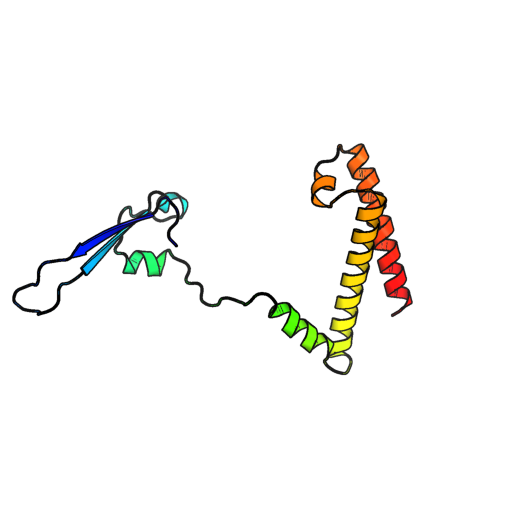 C 1
ATOM 704 O O . HIS A 1 91 ? -2.635 -12.362 7.097 1.00 91.88 91 HIS A O 1
ATOM 710 N N . SER A 1 92 ? -0.682 -12.760 8.117 1.00 92.31 92 SER A N 1
ATOM 711 C CA . SER A 1 92 ? -1.254 -12.894 9.465 1.00 92.31 92 SER A CA 1
ATOM 712 C C . SER A 1 92 ? -1.935 -11.598 9.920 1.00 92.31 92 SER A C 1
ATOM 714 O O . SER A 1 92 ? -3.061 -11.623 10.418 1.00 92.31 92 SER A O 1
ATOM 716 N N . ILE A 1 93 ? -1.318 -10.443 9.647 1.00 93.50 93 ILE A N 1
ATOM 717 C CA . ILE A 1 93 ? -1.933 -9.130 9.898 1.00 93.50 93 ILE A CA 1
ATOM 718 C C . ILE A 1 93 ? -3.222 -8.963 9.078 1.00 93.50 93 ILE A C 1
ATOM 720 O O . ILE A 1 93 ? -4.242 -8.524 9.611 1.00 93.50 93 ILE A O 1
ATOM 724 N N . GLN A 1 94 ? -3.208 -9.341 7.794 1.00 94.38 94 GLN A N 1
ATOM 725 C CA . GLN A 1 94 ? -4.400 -9.276 6.939 1.00 94.38 94 GLN A CA 1
ATOM 726 C C . GLN A 1 94 ? -5.541 -10.156 7.462 1.00 94.38 94 GLN A C 1
ATOM 728 O O . GLN A 1 94 ? -6.692 -9.714 7.447 1.00 94.38 94 GLN A O 1
ATOM 733 N N . ILE A 1 95 ? -5.242 -11.357 7.967 1.00 94.44 95 ILE A N 1
ATOM 734 C CA . ILE A 1 95 ? -6.233 -12.224 8.622 1.00 94.44 95 ILE A CA 1
ATOM 735 C C . ILE A 1 95 ? -6.829 -11.519 9.845 1.00 94.44 95 ILE A C 1
ATOM 737 O O . ILE A 1 95 ? -8.052 -11.509 9.999 1.00 94.44 95 ILE A O 1
ATOM 741 N N . GLY A 1 96 ? -5.998 -10.890 10.681 1.00 94.12 96 GLY A N 1
ATOM 742 C CA . GLY A 1 96 ? -6.454 -10.150 11.862 1.00 94.12 96 GLY A CA 1
ATOM 743 C C . GLY A 1 96 ? -7.404 -9.007 11.498 1.00 94.12 96 GLY A C 1
ATOM 744 O O . GLY A 1 96 ? -8.496 -8.897 12.060 1.00 94.12 96 GLY A O 1
ATOM 745 N N . ILE A 1 97 ? -7.047 -8.219 10.479 1.00 95.88 97 ILE A N 1
ATOM 746 C CA . ILE A 1 97 ? -7.896 -7.143 9.942 1.00 95.88 97 ILE A CA 1
ATOM 747 C C . ILE A 1 97 ? -9.205 -7.707 9.374 1.00 95.88 97 ILE A C 1
ATOM 749 O O . ILE A 1 97 ? -10.273 -7.143 9.616 1.00 95.88 97 ILE A O 1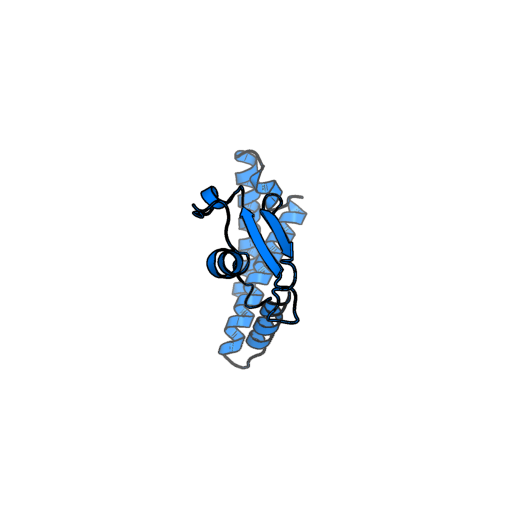
ATOM 753 N N . PHE A 1 98 ? -9.152 -8.816 8.633 1.00 95.56 98 PHE A N 1
ATOM 754 C CA . PHE A 1 98 ? -10.343 -9.446 8.061 1.00 95.56 98 PHE A CA 1
ATOM 755 C C . PHE A 1 98 ? -11.298 -9.949 9.151 1.00 95.56 98 PHE A C 1
ATOM 757 O O . PHE A 1 98 ? -12.493 -9.655 9.101 1.00 95.56 98 PHE A O 1
ATOM 764 N N . ARG A 1 99 ? -10.768 -10.629 10.177 1.00 94.56 99 ARG A N 1
ATOM 765 C CA . ARG A 1 99 ? -11.536 -11.083 11.348 1.00 94.56 99 ARG A CA 1
ATOM 766 C C . ARG A 1 99 ? -12.134 -9.915 12.120 1.00 94.56 99 ARG A C 1
ATOM 768 O O . ARG A 1 99 ? -13.283 -9.987 12.553 1.00 94.56 99 ARG A O 1
ATOM 775 N N . TRP A 1 100 ? -11.389 -8.826 12.285 1.00 96.81 100 TRP A N 1
ATOM 776 C CA . TRP A 1 100 ? -11.918 -7.612 12.900 1.00 96.81 100 TRP A CA 1
ATOM 777 C C . TRP A 1 100 ? -13.071 -7.031 12.076 1.00 96.81 100 TRP A C 1
ATOM 779 O O . TRP A 1 100 ? -14.139 -6.767 12.629 1.00 96.81 100 TRP A O 1
ATOM 789 N N . LYS A 1 101 ? -12.900 -6.913 10.753 1.00 96.44 101 LYS A N 1
ATOM 790 C CA . LYS A 1 101 ? -13.932 -6.408 9.839 1.00 96.44 101 LYS A CA 1
ATOM 791 C C . LYS A 1 101 ? -15.212 -7.237 9.915 1.00 96.44 101 LYS A C 1
ATOM 793 O O . LYS A 1 101 ? -16.291 -6.656 9.996 1.00 96.44 101 LYS A O 1
ATOM 798 N N . SER A 1 102 ? -15.107 -8.567 9.939 1.00 94.19 102 SER A N 1
ATOM 799 C CA . SER A 1 102 ? -16.275 -9.446 10.074 1.00 94.19 102 SER A CA 1
ATOM 800 C C . SER A 1 102 ? -16.918 -9.358 11.462 1.00 94.19 102 SER A C 1
ATOM 802 O O . SER A 1 102 ? -18.137 -9.360 11.571 1.00 94.19 102 SER A O 1
ATOM 804 N N . THR A 1 103 ? -16.117 -9.243 12.525 1.00 93.44 103 THR A N 1
ATOM 805 C CA . THR A 1 103 ? -16.614 -9.208 13.914 1.00 93.44 103 THR A CA 1
ATOM 806 C C . THR A 1 103 ? -17.289 -7.882 14.261 1.00 93.44 103 THR A C 1
ATOM 808 O O . THR A 1 103 ? -18.256 -7.853 15.018 1.00 93.44 103 THR A O 1
ATOM 811 N N . CYS A 1 104 ? -16.760 -6.772 13.752 1.00 92.50 104 CYS A N 1
ATOM 812 C CA . CYS A 1 104 ? -17.247 -5.430 14.058 1.00 92.50 104 CYS A CA 1
ATOM 813 C C . CYS A 1 104 ? -18.195 -4.885 12.985 1.00 92.50 104 CYS A C 1
ATOM 815 O O . CYS A 1 104 ? -18.791 -3.839 13.202 1.00 92.50 104 CYS A O 1
ATOM 817 N N . SER A 1 105 ? -18.327 -5.562 11.837 1.00 94.06 105 SER A N 1
ATOM 818 C CA . SER A 1 105 ? -19.058 -5.065 10.660 1.00 94.06 105 SER A CA 1
ATOM 819 C C . SER A 1 105 ? -18.593 -3.670 10.209 1.00 94.06 105 SER A C 1
ATOM 821 O O . SER A 1 105 ? -19.388 -2.835 9.789 1.00 94.06 105 SER A O 1
ATOM 823 N N . LEU A 1 106 ? -17.282 -3.413 10.296 1.00 93.44 106 LEU A N 1
ATOM 824 C CA . LEU A 1 106 ? -16.656 -2.123 9.989 1.00 93.44 106 LEU A CA 1
ATOM 825 C C . LEU A 1 106 ? -15.526 -2.270 8.971 1.00 93.44 106 LEU A C 1
ATOM 827 O O . LEU A 1 106 ? -14.834 -3.282 8.903 1.00 93.44 106 LEU A O 1
ATOM 831 N N . THR A 1 107 ? -15.298 -1.217 8.194 1.00 94.75 107 THR A N 1
ATOM 832 C CA . THR A 1 107 ? -14.114 -1.071 7.336 1.00 94.75 107 THR A CA 1
ATOM 833 C C . THR A 1 107 ? -13.075 -0.167 8.002 1.00 94.75 107 THR A C 1
ATOM 835 O O . THR A 1 107 ? -13.417 0.652 8.854 1.00 94.75 107 THR A O 1
ATOM 838 N N . LEU A 1 108 ? -11.806 -0.257 7.586 1.00 92.75 108 LEU A N 1
ATOM 839 C CA . LEU A 1 108 ? -10.764 0.658 8.077 1.00 92.75 108 LEU A CA 1
ATOM 840 C C . LEU A 1 108 ? -11.098 2.124 7.760 1.00 92.75 108 LEU A C 1
ATOM 842 O O . LEU A 1 108 ? -10.903 2.999 8.593 1.00 92.75 108 LEU A O 1
ATOM 846 N N . SER A 1 109 ? -11.673 2.398 6.587 1.00 94.31 109 SER A N 1
ATOM 847 C CA . SER A 1 109 ? -12.089 3.753 6.213 1.00 94.31 109 SER A CA 1
ATOM 848 C C . SER A 1 109 ? -13.262 4.267 7.052 1.00 94.31 109 SER A C 1
ATOM 850 O O . SER A 1 109 ? -13.316 5.458 7.344 1.00 94.31 109 SER A O 1
ATOM 852 N N . SER A 1 110 ? -14.198 3.396 7.451 1.00 95.00 110 SER A N 1
ATOM 853 C CA . SER A 1 110 ? -15.318 3.786 8.320 1.00 95.00 110 SER A CA 1
ATOM 854 C C . SER A 1 110 ? -14.901 3.945 9.781 1.00 95.00 110 SER A C 1
ATOM 856 O O . SER A 1 110 ? -15.492 4.764 10.473 1.00 95.00 110 SER A O 1
ATOM 858 N N . LEU A 1 111 ? -13.873 3.219 10.239 1.00 95.44 111 LEU A N 1
ATOM 859 C CA . LEU A 1 111 ? -13.309 3.362 11.587 1.00 95.44 111 LEU A CA 1
ATOM 860 C C . LEU A 1 111 ? -12.877 4.806 11.865 1.00 95.44 111 LEU A C 1
ATOM 862 O O . LEU A 1 111 ? -13.227 5.354 12.903 1.00 95.44 111 LEU A O 1
ATOM 866 N N . LEU A 1 112 ? -12.190 5.442 10.911 1.00 94.19 112 LEU A N 1
ATOM 867 C CA . LEU A 1 112 ? -11.696 6.822 11.038 1.00 94.19 112 LEU A CA 1
ATOM 868 C C . LEU A 1 112 ? -12.806 7.878 11.148 1.00 94.19 112 LEU A C 1
ATOM 870 O O . LEU A 1 112 ? -12.523 9.033 11.443 1.00 94.19 112 LEU A O 1
ATOM 874 N N . ARG A 1 113 ? -14.058 7.504 10.867 1.00 96.06 113 ARG A N 1
ATOM 875 C CA . ARG A 1 113 ? -15.220 8.401 10.917 1.00 96.06 113 ARG A CA 1
ATOM 876 C C . ARG A 1 113 ? -16.046 8.226 12.191 1.00 96.06 113 ARG A C 1
ATOM 878 O O . ARG A 1 113 ? -17.058 8.906 12.335 1.00 96.06 113 ARG A O 1
ATOM 885 N N . LEU A 1 114 ? -15.670 7.297 13.071 1.00 95.44 114 LEU A N 1
ATOM 886 C CA . LEU A 1 114 ? -16.410 7.050 14.303 1.00 95.44 114 LEU A CA 1
ATOM 887 C C . LEU A 1 114 ? -16.180 8.171 15.329 1.00 95.44 114 LEU A C 1
ATOM 889 O O . LEU A 1 114 ? -15.091 8.749 15.372 1.00 95.44 114 LEU A O 1
ATOM 893 N N . PRO A 1 115 ? -17.166 8.439 16.203 1.00 97.19 115 PRO A N 1
ATOM 894 C CA . PRO A 1 115 ? -16.964 9.269 17.384 1.00 97.19 115 PRO A CA 1
ATOM 895 C C . PRO A 1 115 ? -15.834 8.717 18.262 1.00 97.19 115 PRO A C 1
ATOM 897 O O . PRO A 1 115 ? -15.663 7.504 18.366 1.00 97.19 115 PRO A O 1
ATOM 900 N N . GLU A 1 116 ? -15.100 9.592 18.949 1.00 95.56 116 GLU A N 1
ATOM 901 C CA . GLU A 1 116 ? -13.854 9.253 19.658 1.00 95.56 116 GLU A CA 1
ATOM 902 C C . GLU A 1 116 ? -13.967 8.031 20.587 1.00 95.56 116 GLU A C 1
ATOM 904 O O . GLU A 1 116 ? -13.128 7.131 20.553 1.00 95.56 116 GLU A O 1
ATOM 909 N N . LYS A 1 117 ? -15.047 7.936 21.372 1.00 95.94 117 LYS A N 1
ATOM 910 C CA . LYS A 1 117 ? -15.269 6.805 22.286 1.00 95.94 117 LYS A CA 1
ATOM 911 C C . LYS A 1 117 ? -15.421 5.470 21.545 1.00 95.94 117 LYS A C 1
ATOM 913 O O . LYS A 1 117 ? -14.873 4.455 21.978 1.00 95.94 117 LYS A O 1
ATOM 918 N N . GLU A 1 118 ? -16.156 5.467 20.437 1.00 95.75 118 GLU A N 1
ATOM 919 C CA . GLU A 1 118 ? -16.378 4.281 19.603 1.00 95.75 118 GLU A CA 1
ATOM 920 C C . GLU A 1 118 ? -15.131 3.931 18.793 1.00 95.75 118 GLU A C 1
ATOM 922 O O . GLU A 1 118 ? -14.765 2.758 18.702 1.00 95.75 118 GLU A O 1
ATOM 927 N N . TYR A 1 119 ? -14.433 4.947 18.282 1.00 96.25 119 TYR A N 1
ATOM 928 C CA . TYR A 1 119 ? -13.142 4.807 17.621 1.00 96.25 119 TYR A CA 1
ATOM 929 C C . TYR A 1 119 ? -12.127 4.107 18.529 1.00 96.25 119 TYR A C 1
ATOM 931 O O . TYR A 1 119 ? -11.523 3.116 18.117 1.00 96.25 119 TYR A O 1
ATOM 939 N N . CYS A 1 120 ? -11.974 4.558 19.777 1.00 96.44 120 CYS A N 1
ATOM 940 C CA . CYS A 1 120 ? -11.044 3.961 20.736 1.00 96.44 120 CYS A CA 1
ATOM 941 C C . CYS A 1 120 ? -11.373 2.487 21.014 1.00 96.44 120 CYS A C 1
ATOM 943 O O . CYS A 1 120 ? -10.482 1.635 20.983 1.00 96.44 120 CYS A O 1
ATOM 945 N N . ALA A 1 121 ? -12.651 2.159 21.229 1.00 95.62 121 ALA A N 1
ATOM 946 C CA . ALA A 1 121 ? -13.082 0.783 21.472 1.00 95.62 121 ALA A CA 1
ATOM 947 C C . ALA A 1 121 ? -12.870 -0.122 20.242 1.00 95.62 121 ALA A C 1
ATOM 949 O O . ALA A 1 121 ? -12.335 -1.229 20.363 1.00 95.62 121 ALA A O 1
ATOM 950 N N . ALA A 1 122 ? -13.249 0.349 19.052 1.00 95.19 122 ALA A N 1
ATOM 951 C CA . ALA A 1 122 ? -13.105 -0.398 17.806 1.00 95.19 122 ALA A CA 1
ATOM 952 C C . ALA A 1 122 ? -11.633 -0.578 17.399 1.00 95.19 122 ALA A C 1
ATOM 954 O O . ALA A 1 122 ? -11.267 -1.652 16.914 1.00 95.19 122 ALA A O 1
ATOM 955 N N . THR A 1 123 ? -10.792 0.431 17.647 1.00 96.31 123 THR A N 1
ATOM 956 C CA . THR A 1 123 ? -9.341 0.390 17.411 1.00 96.31 123 THR A CA 1
ATOM 957 C C . THR A 1 123 ? -8.658 -0.574 18.365 1.00 96.31 123 THR A C 1
ATOM 959 O O . THR A 1 123 ? -7.875 -1.407 17.921 1.00 96.31 123 THR A O 1
ATOM 962 N N . LYS A 1 124 ? -8.997 -0.542 19.660 1.00 96.69 124 LYS A N 1
ATOM 963 C CA . LYS A 1 124 ? -8.474 -1.520 20.620 1.00 96.69 124 LYS A CA 1
ATOM 964 C C . LYS A 1 124 ? -8.779 -2.949 20.169 1.00 96.69 124 LYS A C 1
ATOM 966 O O . LYS A 1 124 ? -7.876 -3.767 20.068 1.00 96.69 124 LYS A O 1
ATOM 971 N N . LYS A 1 125 ? -10.027 -3.219 19.778 1.00 95.50 125 LYS A N 1
ATOM 972 C CA . LYS A 1 125 ? -10.436 -4.541 19.283 1.00 95.50 125 LYS A CA 1
ATOM 973 C C . LYS A 1 125 ? -9.730 -4.949 17.982 1.00 95.50 125 LYS A C 1
ATOM 975 O O . LYS A 1 125 ? -9.489 -6.135 17.774 1.00 95.50 125 LYS A O 1
ATOM 980 N N . LEU A 1 126 ? -9.415 -3.995 17.102 1.00 96.56 126 LEU A N 1
ATOM 981 C CA . LEU A 1 126 ? -8.588 -4.246 15.916 1.00 96.56 126 LEU A CA 1
ATOM 982 C C . LEU A 1 126 ? -7.179 -4.684 16.323 1.00 96.56 126 LEU A C 1
ATOM 984 O O . LEU A 1 126 ? -6.696 -5.703 15.834 1.00 96.56 126 LEU A O 1
ATOM 988 N N . LEU A 1 127 ? -6.546 -3.929 17.221 1.00 96.38 127 LEU A N 1
ATOM 989 C CA . LEU A 1 127 ? -5.194 -4.209 17.695 1.00 96.38 127 LEU A CA 1
ATOM 990 C C . LEU A 1 127 ? -5.121 -5.553 18.426 1.00 96.38 127 LEU A C 1
ATOM 992 O O . LEU A 1 127 ? -4.244 -6.342 18.097 1.00 96.38 127 LEU A O 1
ATOM 996 N N . ASP A 1 128 ? -6.078 -5.862 19.303 1.00 95.69 128 ASP A N 1
ATOM 997 C CA . ASP A 1 128 ? -6.138 -7.141 20.026 1.00 95.69 128 ASP A CA 1
ATOM 998 C C . ASP A 1 128 ? -6.204 -8.341 19.057 1.00 95.69 128 ASP A C 1
ATOM 1000 O O . ASP A 1 128 ? -5.566 -9.376 19.264 1.00 95.69 128 ASP A O 1
ATOM 1004 N N . LEU A 1 129 ? -6.969 -8.213 17.964 1.00 94.12 129 LEU A N 1
ATOM 1005 C CA . LEU A 1 129 ? -7.089 -9.266 16.951 1.00 94.12 129 LEU A CA 1
ATOM 1006 C C . LEU A 1 129 ? -5.830 -9.390 16.091 1.00 94.12 129 LEU A C 1
ATOM 1008 O O . LEU A 1 129 ? -5.399 -10.508 15.815 1.00 94.12 129 LEU A O 1
ATOM 1012 N N . VAL A 1 130 ? -5.221 -8.274 15.687 1.00 93.19 130 VAL A N 1
ATOM 1013 C CA . VAL A 1 130 ? -3.951 -8.305 14.945 1.00 93.19 130 VAL A CA 1
ATOM 1014 C C . VAL A 1 130 ? -2.838 -8.882 15.817 1.00 93.19 130 VAL A C 1
ATOM 1016 O O . VAL A 1 130 ? -2.107 -9.755 15.358 1.00 93.19 130 VAL A O 1
ATOM 1019 N N . GLU A 1 131 ? -2.736 -8.461 17.078 1.00 92.62 131 GLU A N 1
ATOM 1020 C CA . GLU A 1 131 ? -1.760 -8.984 18.035 1.00 92.62 131 GLU A CA 1
ATOM 1021 C C . GLU A 1 131 ? -1.914 -10.498 18.207 1.00 92.62 131 GLU A C 1
ATOM 1023 O O . GLU A 1 131 ? -0.920 -11.225 18.186 1.00 92.62 131 GLU A O 1
ATOM 1028 N N . LYS A 1 132 ? -3.153 -10.992 18.316 1.00 92.56 132 LYS A N 1
ATOM 1029 C CA . LYS A 1 132 ? -3.430 -12.428 18.393 1.00 92.56 132 LYS A CA 1
ATOM 1030 C C . LYS A 1 132 ? -2.895 -13.182 17.172 1.00 92.56 132 LYS A C 1
ATOM 1032 O O . LYS A 1 132 ? -2.221 -14.194 17.353 1.00 92.56 132 LYS A O 1
ATOM 1037 N N . GLU A 1 133 ? -3.159 -12.712 15.952 1.00 91.31 133 GLU A N 1
ATOM 1038 C CA . GLU A 1 133 ? -2.656 -13.389 14.745 1.00 91.31 133 GLU A CA 1
ATOM 1039 C C . GLU A 1 133 ? -1.130 -13.304 14.624 1.00 91.31 133 GLU A C 1
ATOM 1041 O O . GLU A 1 133 ? -0.487 -14.281 14.242 1.00 91.31 133 GLU A O 1
ATOM 1046 N N . VAL A 1 134 ? -0.532 -12.165 14.987 1.00 88.31 134 VAL A N 1
ATOM 1047 C CA . VAL A 1 134 ? 0.929 -12.002 14.988 1.00 88.31 134 VAL A CA 1
ATOM 1048 C C . VAL A 1 134 ? 1.579 -12.945 16.002 1.00 88.31 134 VAL A C 1
ATOM 1050 O O . VAL A 1 134 ? 2.571 -13.587 15.670 1.00 88.31 134 VAL A O 1
ATOM 1053 N N . LYS A 1 135 ? 1.000 -13.100 17.199 1.00 88.06 135 LYS A N 1
ATOM 1054 C CA . LYS A 1 135 ? 1.474 -14.057 18.211 1.00 88.06 135 LYS A CA 1
ATOM 1055 C C . LYS A 1 135 ? 1.407 -15.499 17.715 1.00 88.06 135 LYS A C 1
ATOM 1057 O O . LYS A 1 135 ? 2.364 -16.248 17.890 1.00 88.06 135 LYS A O 1
ATOM 1062 N N . VAL A 1 136 ? 0.302 -15.884 17.075 1.00 85.31 136 VAL A N 1
ATOM 1063 C CA . VAL A 1 136 ? 0.163 -17.218 16.465 1.00 85.31 136 VAL A CA 1
ATOM 1064 C C . VAL A 1 136 ? 1.252 -17.439 15.418 1.00 85.31 136 VAL A C 1
ATOM 1066 O O . VAL A 1 136 ? 1.911 -18.472 15.435 1.00 85.31 136 VAL A O 1
ATOM 1069 N N . PHE A 1 137 ? 1.498 -16.450 14.560 1.00 83.12 137 PHE A N 1
ATOM 1070 C CA . PHE A 1 137 ? 2.579 -16.504 13.584 1.00 83.12 137 PHE A CA 1
ATOM 1071 C C . PHE A 1 137 ? 3.955 -16.687 14.243 1.00 83.12 137 PHE A C 1
ATOM 1073 O O . PHE A 1 137 ? 4.685 -17.591 13.854 1.00 83.12 137 PHE A O 1
ATOM 1080 N N . THR A 1 138 ? 4.292 -15.902 15.271 1.00 78.50 138 THR A N 1
ATOM 1081 C CA . THR A 1 138 ? 5.589 -16.012 15.969 1.00 78.50 138 THR A CA 1
ATOM 1082 C C . THR A 1 138 ? 5.796 -17.322 16.727 1.00 78.50 138 THR A C 1
ATOM 1084 O O . THR A 1 138 ? 6.915 -17.604 17.117 1.00 78.50 138 THR A O 1
ATOM 1087 N N . LEU A 1 139 ? 4.738 -18.096 16.988 1.00 75.12 139 LEU A N 1
ATOM 1088 C CA . LEU A 1 139 ? 4.844 -19.413 17.629 1.00 75.12 139 LEU A CA 1
ATOM 1089 C C . LEU A 1 139 ? 5.031 -20.553 16.617 1.00 75.12 139 LEU A C 1
ATOM 1091 O O . LEU A 1 139 ? 5.422 -21.650 17.002 1.00 75.12 139 LEU A O 1
ATOM 1095 N N . ILE A 1 140 ? 4.695 -20.314 15.346 1.00 71.50 140 ILE A N 1
ATOM 1096 C CA . ILE A 1 140 ? 4.809 -21.292 14.253 1.00 71.50 140 ILE A CA 1
ATOM 1097 C C . ILE A 1 140 ? 6.198 -21.228 13.590 1.00 71.50 140 ILE A C 1
ATOM 1099 O O . ILE A 1 140 ? 6.615 -22.202 12.964 1.00 71.50 140 ILE A O 1
ATOM 1103 N N . TRP A 1 141 ? 6.896 -20.099 13.727 1.00 59.38 141 TRP A N 1
ATOM 1104 C CA . TRP A 1 141 ? 8.230 -19.834 13.182 1.00 59.38 141 TRP A CA 1
ATOM 1105 C C . TRP A 1 141 ? 9.279 -19.783 14.284 1.00 59.38 141 TRP A C 1
ATOM 1107 O O . TRP A 1 141 ? 10.401 -20.269 14.026 1.00 59.38 141 TRP A O 1
#

Organism: NCBI:txid798071